Protein AF-A0A929K621-F1 (afdb_monomer_lite)

Foldseek 3Di:
DDFDAAPPPRDGCVRAPDWDDDPVHIHGPVRVVVVVVVVVVVVVVPPDDDDDDPPDD

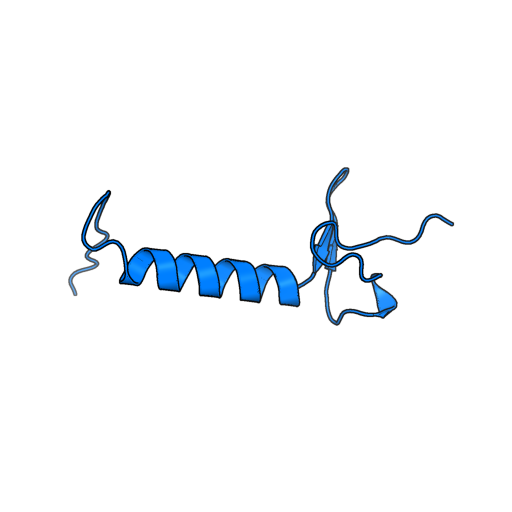Structure (mmCIF, N/CA/C/O backbone):
data_AF-A0A929K621-F1
#
_entry.id   AF-A0A929K621-F1
#
loop_
_atom_site.group_PDB
_atom_site.id
_atom_site.type_symbol
_atom_site.label_atom_id
_atom_site.label_alt_id
_atom_site.label_comp_id
_atom_site.label_asym_id
_atom_site.label_entity_id
_atom_site.label_seq_id
_atom_site.pdbx_PDB_ins_code
_atom_site.Cartn_x
_atom_site.Cartn_y
_atom_site.Cartn_z
_atom_site.occupancy
_atom_site.B_iso_or_equiv
_atom_site.auth_seq_id
_atom_site.auth_comp_id
_atom_site.auth_asym_id
_atom_site.auth_atom_id
_atom_site.pdbx_PDB_model_num
ATOM 1 N N . MET A 1 1 ? 13.745 -5.235 -18.188 1.00 65.12 1 MET A N 1
ATOM 2 C CA . MET A 1 1 ? 13.023 -4.218 -17.408 1.00 65.12 1 MET A CA 1
ATOM 3 C C . MET A 1 1 ? 12.688 -4.907 -16.108 1.00 65.12 1 MET A C 1
ATOM 5 O O . MET A 1 1 ? 12.214 -6.030 -16.173 1.00 65.12 1 MET A O 1
ATOM 9 N N . GLU A 1 2 ? 13.122 -4.364 -14.979 1.00 75.75 2 GLU A N 1
ATOM 10 C CA . GLU A 1 2 ? 12.793 -4.955 -13.683 1.00 75.75 2 GLU A CA 1
ATOM 11 C C . GLU A 1 2 ? 11.357 -4.545 -13.355 1.00 75.75 2 GLU A C 1
ATOM 13 O O . GLU A 1 2 ? 11.039 -3.357 -13.411 1.00 75.75 2 GLU A O 1
ATOM 18 N N . ASP A 1 3 ? 10.474 -5.521 -13.138 1.00 84.69 3 ASP A N 1
ATOM 19 C CA . ASP A 1 3 ? 9.062 -5.242 -12.882 1.00 84.69 3 ASP A CA 1
ATOM 20 C C . ASP A 1 3 ? 8.924 -4.586 -11.504 1.00 84.69 3 ASP A C 1
ATOM 22 O O . ASP A 1 3 ? 9.377 -5.140 -10.498 1.00 84.69 3 ASP A O 1
ATOM 26 N N . VAL A 1 4 ? 8.288 -3.412 -11.446 1.00 91.56 4 VAL A N 1
ATOM 27 C CA . VAL A 1 4 ? 7.988 -2.736 -10.178 1.00 91.56 4 VAL A CA 1
ATOM 28 C C . VAL A 1 4 ? 6.936 -3.561 -9.444 1.00 91.56 4 VAL A C 1
ATOM 30 O O . VAL A 1 4 ? 5.807 -3.711 -9.917 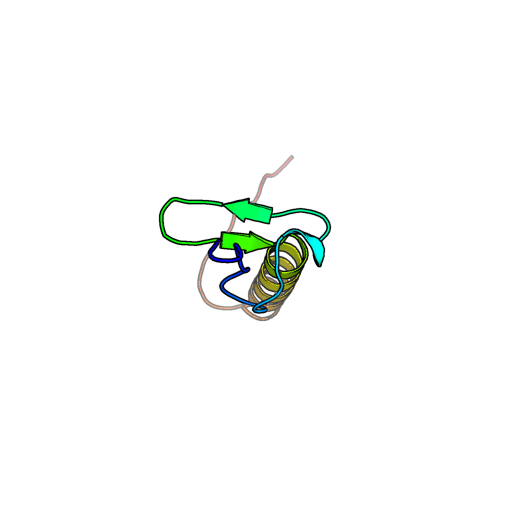1.00 91.56 4 VAL A O 1
ATOM 33 N N . LYS A 1 5 ? 7.326 -4.119 -8.296 1.00 95.69 5 LYS A N 1
ATOM 34 C CA . LYS A 1 5 ? 6.487 -4.989 -7.467 1.00 95.69 5 LYS A CA 1
ATOM 35 C C . LYS A 1 5 ? 6.230 -4.362 -6.112 1.00 95.69 5 LYS A C 1
ATOM 37 O O . LYS A 1 5 ? 7.138 -3.786 -5.510 1.00 95.69 5 LYS A O 1
ATOM 42 N N . CYS A 1 6 ? 5.014 -4.552 -5.613 1.00 97.12 6 CYS A N 1
ATOM 43 C CA . CYS A 1 6 ? 4.673 -4.265 -4.230 1.00 97.12 6 CYS A CA 1
ATOM 44 C C . CYS A 1 6 ? 5.546 -5.120 -3.305 1.00 97.12 6 CYS A C 1
ATOM 46 O O . CYS A 1 6 ? 5.548 -6.349 -3.404 1.00 97.12 6 CYS A O 1
ATOM 48 N N . ASN A 1 7 ? 6.247 -4.486 -2.369 1.00 96.75 7 ASN A N 1
ATOM 49 C CA . ASN A 1 7 ? 7.118 -5.187 -1.424 1.00 96.75 7 ASN A CA 1
ATOM 50 C C . ASN A 1 7 ? 6.352 -6.087 -0.439 1.00 96.75 7 ASN A C 1
ATOM 52 O O . ASN A 1 7 ? 6.967 -6.928 0.209 1.00 96.75 7 ASN A O 1
ATOM 56 N N . PHE A 1 8 ? 5.033 -5.917 -0.322 1.00 96.38 8 PHE A N 1
ATOM 57 C CA . PHE A 1 8 ? 4.196 -6.627 0.645 1.00 96.38 8 PHE A CA 1
ATOM 58 C C . PHE A 1 8 ? 3.499 -7.848 0.036 1.00 96.38 8 PHE A C 1
ATOM 60 O O . PHE A 1 8 ? 3.582 -8.937 0.596 1.00 96.38 8 PHE A O 1
ATOM 67 N N . CYS A 1 9 ? 2.832 -7.694 -1.113 1.00 97.12 9 CYS A N 1
ATOM 68 C CA . CYS A 1 9 ? 2.104 -8.790 -1.767 1.00 97.12 9 CYS A CA 1
ATOM 69 C C . CYS A 1 9 ? 2.839 -9.405 -2.967 1.00 97.12 9 C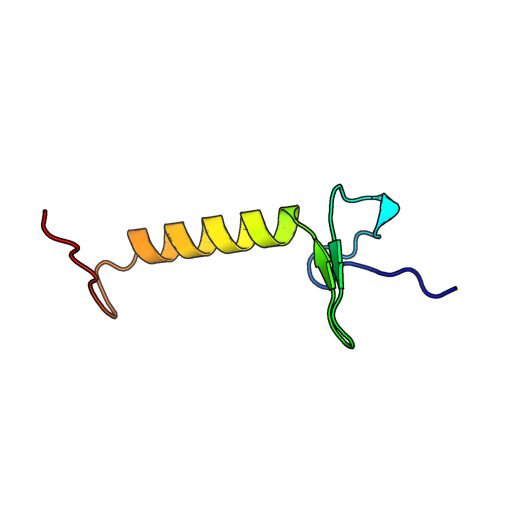YS A C 1
ATOM 71 O O . CYS A 1 9 ? 2.438 -10.464 -3.441 1.00 97.12 9 CYS A O 1
ATOM 73 N N . GLY A 1 10 ? 3.894 -8.759 -3.475 1.00 96.06 10 GLY A N 1
ATOM 74 C CA . GLY A 1 10 ? 4.672 -9.234 -4.622 1.00 96.06 10 GLY A CA 1
ATOM 75 C C . GLY A 1 10 ? 4.025 -9.019 -5.994 1.00 96.06 10 GLY A C 1
ATOM 76 O O . GLY A 1 10 ? 4.663 -9.337 -6.998 1.00 96.06 10 GLY A O 1
ATOM 77 N N . LEU A 1 11 ? 2.805 -8.470 -6.048 1.00 96.62 11 LEU A N 1
ATOM 78 C CA . LEU A 1 11 ? 2.114 -8.140 -7.296 1.00 96.62 11 LEU A CA 1
ATOM 79 C C . LEU A 1 11 ? 2.796 -6.977 -8.018 1.00 96.62 11 LEU A C 1
ATOM 81 O O . LEU A 1 11 ? 3.315 -6.048 -7.386 1.00 96.62 11 LEU A O 1
ATOM 85 N N . THR A 1 12 ? 2.781 -7.039 -9.343 1.00 95.75 12 THR A N 1
ATOM 86 C CA . THR A 1 12 ? 3.288 -5.986 -10.227 1.00 95.75 12 THR A CA 1
ATOM 87 C C . THR A 1 12 ? 2.328 -4.797 -10.303 1.00 95.75 12 THR A C 1
ATOM 89 O O . THR A 1 12 ? 1.169 -4.890 -9.897 1.00 95.75 12 THR A O 1
ATOM 92 N N . ILE A 1 13 ? 2.806 -3.665 -10.827 1.00 93.06 13 ILE A N 1
ATOM 93 C CA . ILE A 1 13 ? 1.982 -2.463 -11.037 1.00 93.06 13 ILE A CA 1
ATOM 94 C C . ILE A 1 13 ? 0.776 -2.696 -11.960 1.00 93.06 13 ILE A C 1
ATOM 96 O O . ILE A 1 13 ? -0.242 -2.045 -11.772 1.00 93.06 13 ILE A O 1
ATOM 100 N N . ASP A 1 14 ? 0.860 -3.648 -12.894 1.00 94.44 14 ASP A N 1
ATOM 101 C CA . ASP A 1 14 ? -0.236 -3.988 -13.814 1.00 94.44 14 ASP A CA 1
ATOM 102 C C . ASP A 1 14 ? -1.298 -4.902 -13.172 1.00 94.44 14 ASP A C 1
ATOM 104 O O . ASP A 1 14 ? -2.415 -5.021 -13.673 1.00 94.44 14 ASP A O 1
ATOM 108 N N . GLU A 1 15 ? -0.954 -5.572 -12.069 1.00 96.19 15 GLU A N 1
ATOM 109 C CA . GLU A 1 15 ? -1.836 -6.492 -11.338 1.00 96.19 15 GLU A CA 1
ATOM 110 C C . GLU A 1 15 ? -2.615 -5.803 -10.206 1.00 96.19 15 GLU A C 1
ATOM 112 O O . GLU A 1 15 ? -3.455 -6.435 -9.561 1.00 96.19 15 GLU A O 1
ATOM 117 N N . VAL A 1 16 ? -2.341 -4.524 -9.940 1.00 95.69 16 VAL A N 1
ATOM 118 C CA . VAL A 1 16 ? -2.994 -3.733 -8.889 1.00 95.69 16 VAL A CA 1
ATOM 119 C C . VAL A 1 16 ? -3.594 -2.462 -9.474 1.00 95.69 16 VAL A C 1
ATOM 121 O O . VAL A 1 16 ? -3.142 -1.958 -10.493 1.00 95.69 16 VAL A O 1
ATOM 124 N N . ASP A 1 17 ? -4.609 -1.921 -8.807 1.00 94.06 17 ASP A N 1
ATOM 125 C CA . ASP A 1 17 ? -5.295 -0.714 -9.274 1.00 94.06 17 ASP A CA 1
ATOM 126 C C . ASP A 1 17 ? -4.411 0.537 -9.120 1.00 94.06 17 ASP A C 1
ATOM 128 O O . ASP A 1 17 ? -4.308 1.355 -10.031 1.00 94.06 17 ASP A O 1
ATOM 132 N N . HIS A 1 18 ? -3.713 0.664 -7.983 1.00 94.69 18 HIS A N 1
ATOM 133 C CA . HIS A 1 18 ? -2.807 1.781 -7.714 1.00 94.69 18 HIS A CA 1
ATOM 134 C C . HIS A 1 18 ? -1.555 1.335 -6.950 1.00 94.69 18 HIS A C 1
ATOM 136 O O . HIS A 1 18 ? -1.604 0.465 -6.074 1.00 94.69 18 HIS A O 1
ATOM 142 N N . MET A 1 19 ? -0.426 1.993 -7.233 1.00 95.75 19 MET A N 1
ATOM 143 C CA . MET A 1 19 ? 0.843 1.765 -6.544 1.00 95.75 19 MET A CA 1
ATOM 144 C C . MET A 1 19 ? 1.537 3.077 -6.178 1.00 95.75 19 MET A C 1
ATOM 146 O O . MET A 1 19 ? 1.712 3.960 -7.016 1.00 95.75 19 MET A O 1
ATOM 150 N N . VAL A 1 20 ? 1.969 3.177 -4.922 1.00 95.00 20 VAL A N 1
ATOM 151 C CA . VAL A 1 20 ? 2.857 4.236 -4.438 1.00 95.00 20 VAL A CA 1
ATOM 152 C C . VAL A 1 20 ? 4.289 3.723 -4.542 1.00 95.00 20 VAL A C 1
ATOM 154 O O . VAL A 1 20 ? 4.633 2.730 -3.900 1.00 95.00 20 VAL A O 1
ATOM 157 N N . ALA A 1 21 ? 5.116 4.392 -5.345 1.00 90.81 21 ALA A N 1
ATOM 158 C CA . ALA A 1 21 ? 6.515 4.034 -5.551 1.00 90.81 21 ALA A CA 1
ATOM 159 C C . ALA A 1 21 ? 7.454 5.086 -4.939 1.00 90.81 21 ALA A C 1
ATOM 161 O O . ALA A 1 21 ? 7.472 6.241 -5.368 1.00 90.81 21 ALA A O 1
ATOM 162 N N . GLY A 1 22 ? 8.225 4.683 -3.931 1.00 88.00 22 GLY A N 1
ATOM 163 C CA . GLY A 1 22 ? 9.388 5.410 -3.428 1.00 88.00 22 GLY A CA 1
ATOM 164 C C . GLY A 1 22 ? 10.693 4.895 -4.056 1.00 88.00 22 GLY A C 1
ATOM 165 O O . GLY A 1 22 ? 10.658 3.949 -4.837 1.00 88.00 22 GLY A O 1
ATOM 166 N N . PRO A 1 23 ? 11.853 5.486 -3.715 1.00 88.31 23 PRO A N 1
ATOM 167 C CA . PRO A 1 23 ? 13.146 5.081 -4.276 1.00 88.31 23 PRO A CA 1
ATOM 168 C C . PRO A 1 23 ? 13.523 3.611 -4.026 1.00 88.31 23 PRO A C 1
ATOM 170 O O . PRO A 1 23 ? 14.087 2.982 -4.911 1.00 88.31 23 PRO A O 1
ATOM 173 N N . ASP A 1 24 ? 13.185 3.074 -2.846 1.00 89.25 24 ASP A N 1
ATOM 174 C CA . ASP A 1 24 ? 13.587 1.724 -2.408 1.00 89.25 24 ASP A CA 1
ATOM 175 C C . ASP A 1 24 ? 12.399 0.825 -2.014 1.00 89.25 24 ASP A C 1
ATOM 177 O O . ASP A 1 24 ? 12.581 -0.333 -1.634 1.00 89.25 24 ASP A O 1
ATOM 181 N N . VAL A 1 25 ? 11.174 1.357 -2.043 1.00 94.69 25 VAL A N 1
ATOM 182 C CA . VAL A 1 25 ? 9.984 0.653 -1.555 1.00 94.69 25 VAL A CA 1
ATOM 183 C C . VAL A 1 25 ? 8.749 1.038 -2.352 1.00 94.69 25 VAL A C 1
ATOM 185 O O . VAL A 1 25 ? 8.517 2.208 -2.652 1.00 94.69 25 VAL A O 1
ATOM 188 N N . HIS A 1 26 ? 7.925 0.045 -2.649 1.00 96.00 26 HIS A N 1
ATOM 189 C CA . HIS A 1 26 ? 6.663 0.177 -3.348 1.00 96.00 26 HIS A CA 1
ATOM 190 C C . HIS A 1 26 ? 5.560 -0.529 -2.560 1.00 96.00 26 HIS A C 1
ATOM 192 O O . HIS A 1 26 ? 5.733 -1.647 -2.060 1.00 96.00 26 HIS A O 1
ATOM 198 N N . ILE A 1 27 ? 4.400 0.109 -2.474 1.00 97.62 27 ILE A N 1
ATOM 199 C CA . ILE A 1 27 ? 3.221 -0.434 -1.799 1.00 97.62 27 ILE A CA 1
ATOM 200 C C . ILE A 1 27 ? 1.978 -0.183 -2.654 1.00 97.62 27 ILE A C 1
ATOM 202 O O . ILE A 1 27 ? 1.793 0.913 -3.182 1.00 97.62 27 ILE A O 1
ATOM 206 N N . CYS A 1 28 ? 1.137 -1.205 -2.829 1.00 97.94 28 CYS A N 1
ATOM 207 C CA . CYS A 1 28 ? -0.132 -1.072 -3.546 1.00 97.94 28 CYS A CA 1
ATOM 208 C C . CYS A 1 28 ? -1.276 -0.646 -2.619 1.00 97.94 28 CYS A C 1
ATOM 210 O O . CYS A 1 28 ? -1.205 -0.843 -1.403 1.00 97.94 28 CYS A O 1
ATOM 212 N N . ASN A 1 29 ? -2.351 -0.111 -3.200 1.00 96.81 29 ASN A N 1
ATOM 213 C CA . ASN A 1 29 ? -3.543 0.320 -2.463 1.00 96.81 29 ASN A CA 1
ATOM 214 C C . ASN A 1 29 ? -4.135 -0.788 -1.578 1.00 96.81 29 ASN A C 1
ATOM 216 O O . ASN A 1 29 ? -4.388 -0.544 -0.404 1.00 96.81 29 ASN A O 1
ATOM 220 N N . GLY A 1 30 ? -4.246 -2.020 -2.085 1.00 97.44 30 GLY A N 1
ATOM 221 C CA . GLY A 1 30 ? -4.794 -3.133 -1.303 1.00 97.44 30 GLY A CA 1
ATOM 222 C C . GLY A 1 30 ? -3.961 -3.471 -0.060 1.00 97.44 30 GLY A C 1
ATOM 223 O O . GLY A 1 30 ? -4.509 -3.808 0.986 1.00 97.44 30 GLY A O 1
ATOM 224 N N . CYS A 1 31 ? -2.631 -3.329 -0.124 1.00 97.75 31 CYS A N 1
ATOM 225 C CA . CYS A 1 31 ? -1.787 -3.506 1.060 1.00 97.75 31 CYS A CA 1
ATOM 226 C C . CYS A 1 31 ? -1.924 -2.346 2.053 1.00 97.75 31 CYS A C 1
ATOM 228 O O . CYS A 1 31 ? -1.828 -2.588 3.254 1.00 97.75 31 CYS A O 1
ATOM 230 N N . ILE A 1 32 ? -2.155 -1.114 1.584 1.00 96.50 32 ILE A N 1
ATOM 231 C CA . ILE A 1 32 ? -2.425 0.041 2.457 1.00 96.50 32 ILE A CA 1
ATOM 232 C C . ILE A 1 32 ? -3.737 -0.170 3.215 1.00 96.50 32 ILE A C 1
ATOM 234 O O . ILE A 1 32 ? -3.762 -0.005 4.434 1.00 96.50 32 ILE A O 1
ATOM 238 N N . GLU A 1 33 ? -4.798 -0.564 2.512 1.00 96.88 33 GLU A N 1
ATOM 239 C CA . GLU A 1 33 ? -6.112 -0.855 3.097 1.00 96.88 33 GLU A CA 1
ATOM 240 C C . GLU A 1 33 ? -6.001 -1.958 4.151 1.00 96.88 33 GLU A C 1
ATOM 242 O O . GLU A 1 33 ? -6.345 -1.729 5.308 1.00 96.88 33 GLU A O 1
ATOM 247 N N . LEU A 1 34 ? -5.379 -3.090 3.804 1.00 96.44 34 LEU A N 1
ATOM 248 C CA . LEU A 1 34 ? -5.175 -4.195 4.741 1.00 96.44 34 LEU A CA 1
ATOM 249 C C . LEU A 1 34 ? -4.363 -3.775 5.978 1.00 96.44 34 LEU A C 1
ATOM 251 O O . LEU A 1 34 ? -4.715 -4.127 7.101 1.00 96.44 34 LEU A O 1
ATOM 255 N N . CYS A 1 35 ? -3.281 -3.008 5.801 1.00 95.75 35 CYS A N 1
ATOM 256 C CA . CYS A 1 35 ? -2.504 -2.502 6.937 1.00 95.75 35 CYS A CA 1
ATOM 257 C C . CYS A 1 35 ? -3.329 -1.555 7.815 1.00 95.75 35 CYS A C 1
ATOM 259 O O . CYS A 1 35 ? -3.157 -1.551 9.034 1.00 95.75 35 CYS A O 1
ATOM 261 N N . THR A 1 36 ? -4.209 -0.759 7.207 1.00 94.69 36 THR A N 1
ATOM 262 C CA . THR A 1 36 ? -5.082 0.182 7.917 1.00 94.69 36 THR A CA 1
ATOM 263 C C . THR A 1 36 ? -6.143 -0.561 8.718 1.00 94.69 36 THR A C 1
ATOM 265 O O . THR A 1 36 ? -6.305 -0.268 9.898 1.00 94.69 36 TH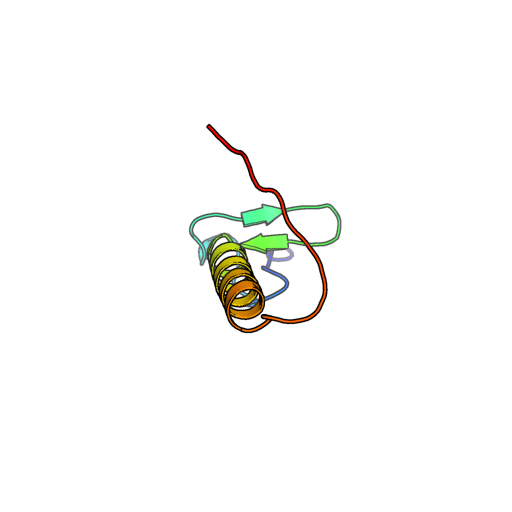R A O 1
ATOM 268 N N . GLU A 1 37 ? -6.793 -1.567 8.133 1.00 95.12 37 GLU A N 1
ATOM 269 C CA . GLU A 1 37 ? -7.767 -2.420 8.825 1.00 95.12 37 GLU A CA 1
ATOM 270 C C . GLU A 1 37 ? -7.137 -3.110 10.036 1.00 95.12 37 GLU A C 1
ATOM 272 O O . GLU A 1 37 ? -7.632 -2.976 11.154 1.00 95.12 37 GLU A O 1
ATOM 277 N N . ILE A 1 38 ? -5.983 -3.753 9.839 1.00 93.56 38 ILE A N 1
ATOM 278 C CA . ILE A 1 38 ? -5.223 -4.392 10.918 1.00 93.56 38 ILE A CA 1
ATOM 279 C C . ILE A 1 38 ? -4.883 -3.371 12.016 1.00 93.56 38 ILE A C 1
ATOM 281 O O . ILE A 1 38 ? -5.030 -3.651 13.206 1.00 93.56 38 ILE A O 1
ATOM 285 N N . TRP A 1 39 ? -4.445 -2.166 11.643 1.00 88.69 39 TRP A N 1
ATOM 286 C CA . TRP A 1 39 ? -4.122 -1.099 12.592 1.00 88.69 39 TRP A CA 1
ATOM 287 C C . TRP A 1 39 ? -5.346 -0.609 13.378 1.00 88.69 39 TRP A C 1
ATOM 289 O O . TRP A 1 39 ? -5.253 -0.361 14.582 1.00 88.69 39 TRP A O 1
ATOM 299 N N . GLU A 1 40 ? -6.499 -0.483 12.728 1.00 89.50 40 GLU A N 1
ATOM 300 C CA . GLU A 1 40 ? -7.757 -0.115 13.374 1.00 89.50 40 GLU A CA 1
ATOM 301 C C . GLU A 1 40 ? -8.279 -1.207 14.309 1.00 89.50 40 GLU A C 1
ATOM 303 O O . GLU A 1 40 ? -8.770 -0.895 15.396 1.00 89.50 40 GLU A O 1
ATOM 308 N N . GLU A 1 41 ? -8.160 -2.477 13.927 1.00 88.50 41 GLU A N 1
ATOM 309 C CA . GLU A 1 41 ? -8.469 -3.611 14.801 1.00 88.50 41 GLU A CA 1
ATOM 310 C C . GLU A 1 41 ? -7.553 -3.614 16.026 1.00 88.50 41 GLU A C 1
ATOM 312 O O . GLU A 1 41 ? -8.041 -3.670 17.157 1.00 88.50 41 GLU A O 1
ATOM 317 N N . PHE A 1 42 ? -6.245 -3.403 15.837 1.00 85.44 42 PHE A N 1
ATOM 318 C CA . PHE A 1 42 ? -5.307 -3.247 16.950 1.00 85.44 42 PHE A CA 1
ATOM 319 C C . PHE A 1 42 ? -5.665 -2.075 17.870 1.00 85.44 42 PHE A C 1
ATOM 321 O O . PHE A 1 42 ? -5.533 -2.203 19.089 1.00 85.44 42 PHE A O 1
ATOM 328 N N . LYS A 1 43 ? -6.128 -0.943 17.324 1.00 81.44 43 LYS A N 1
ATOM 329 C CA . LYS A 1 43 ? -6.622 0.192 18.123 1.00 81.44 43 LYS A CA 1
ATOM 330 C C . LYS A 1 43 ? -7.857 -0.178 18.949 1.00 81.44 43 LYS A C 1
ATOM 332 O O . LYS A 1 43 ? -7.965 0.263 20.089 1.00 81.44 43 LYS A O 1
ATOM 337 N N . LYS A 1 44 ? -8.772 -0.983 18.399 1.00 77.00 44 LYS A N 1
ATOM 338 C CA . LYS A 1 44 ? -10.007 -1.424 19.076 1.00 77.00 44 LYS A CA 1
ATOM 339 C C . LYS A 1 44 ? -9.738 -2.469 20.162 1.00 77.00 44 LYS A C 1
ATOM 341 O O . LYS A 1 44 ? -10.368 -2.424 21.214 1.00 77.00 44 LYS A O 1
ATOM 346 N N . GLU A 1 45 ? -8.801 -3.387 19.932 1.00 68.69 45 GLU A N 1
ATOM 347 C CA . GLU A 1 45 ? -8.444 -4.440 20.893 1.00 68.69 45 GLU A CA 1
ATOM 348 C C . GLU A 1 45 ? -7.503 -3.947 22.003 1.00 68.69 45 GLU A C 1
ATOM 350 O O . GLU A 1 45 ? -7.503 -4.488 23.112 1.00 68.69 45 GLU A O 1
ATOM 355 N N . LYS A 1 46 ? -6.734 -2.877 21.760 1.00 51.97 46 LYS A N 1
ATOM 356 C CA . LYS A 1 46 ? -5.927 -2.215 22.791 1.00 51.97 46 LYS A CA 1
ATOM 357 C C . LYS A 1 46 ? -6.728 -1.175 23.567 1.00 51.97 46 LYS A C 1
ATOM 359 O O . LYS A 1 46 ? -6.422 0.014 23.550 1.00 51.97 46 LYS A O 1
ATOM 364 N N . SER A 1 47 ? -7.604 -1.660 24.445 1.00 53.94 47 SER A N 1
ATOM 365 C CA . SER A 1 47 ? -7.948 -0.969 25.700 1.00 53.94 47 SER A CA 1
ATOM 366 C C . SER A 1 47 ? -6.753 -0.933 26.682 1.00 53.94 47 SER A C 1
ATOM 368 O O . SER A 1 47 ? -6.891 -1.198 27.878 1.00 53.94 47 SER A O 1
ATOM 370 N N . GLY A 1 48 ? -5.545 -0.678 26.179 1.00 50.06 48 GLY A N 1
ATOM 371 C CA . GLY A 1 48 ? -4.305 -0.693 26.938 1.00 50.06 48 GLY A CA 1
ATOM 372 C C . GLY A 1 48 ? -3.104 -0.419 26.037 1.00 50.06 48 GLY A C 1
ATOM 373 O O . GLY A 1 48 ? -2.730 -1.273 25.238 1.00 50.06 48 GLY A O 1
ATOM 374 N N . VAL A 1 49 ? 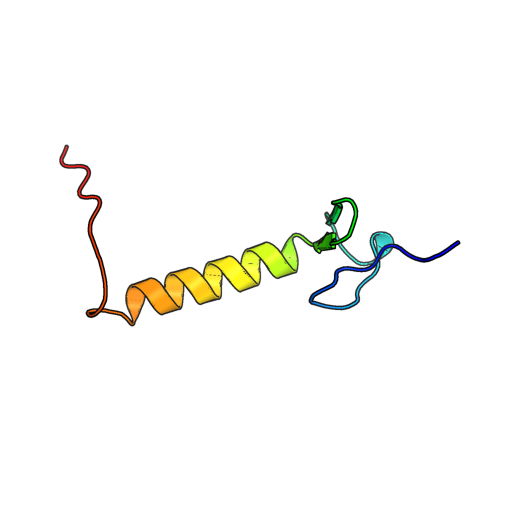-2.472 0.738 26.269 1.00 49.75 49 VAL A N 1
ATOM 375 C CA . VAL A 1 49 ? -1.225 1.280 25.681 1.00 49.75 49 VAL A CA 1
ATOM 376 C C . VAL A 1 49 ? -1.442 2.394 24.618 1.00 49.75 49 VAL A C 1
ATOM 378 O O . VAL A 1 49 ? -1.265 2.159 23.428 1.00 49.75 49 VAL A O 1
ATOM 381 N N . TYR A 1 50 ? -1.746 3.596 25.164 1.00 49.22 50 TYR A N 1
ATOM 382 C CA . TYR A 1 50 ? -1.652 5.019 24.712 1.00 49.22 50 TYR A CA 1
ATOM 383 C C . TYR A 1 50 ? -2.399 5.500 23.447 1.00 49.22 50 TYR A C 1
ATOM 385 O O . TYR A 1 50 ? -2.271 4.872 22.408 1.00 49.22 50 TYR A O 1
ATOM 393 N N . LEU A 1 51 ? -3.027 6.685 23.358 1.00 54.59 51 LEU A N 1
ATOM 394 C CA . LEU A 1 51 ? -3.749 7.642 24.228 1.00 54.59 51 LEU A CA 1
ATOM 395 C C . LEU A 1 51 ? -4.557 8.550 23.255 1.00 54.59 51 LEU A C 1
ATOM 397 O O . LEU A 1 51 ? -4.225 8.630 22.074 1.00 54.59 51 LEU A O 1
ATOM 401 N N . GLU A 1 52 ? -5.602 9.174 23.790 1.00 53.38 52 GLU A N 1
ATOM 402 C CA . GLU A 1 52 ? -6.622 10.076 23.221 1.00 53.38 52 GLU A CA 1
ATOM 403 C C . GLU A 1 52 ? -6.208 11.066 22.113 1.00 53.38 52 GLU A C 1
ATOM 405 O O . GLU A 1 52 ? -5.192 11.744 22.221 1.00 53.38 52 GLU A O 1
ATOM 410 N N . GLU A 1 53 ? -7.119 11.278 21.157 1.00 54.62 53 GLU A N 1
ATOM 411 C CA . GLU A 1 53 ? -7.571 12.640 20.844 1.00 54.62 53 GLU A CA 1
ATOM 412 C C . GLU A 1 53 ? -9.101 12.650 20.957 1.00 54.62 53 GLU A C 1
ATOM 414 O O . GLU A 1 53 ? -9.828 12.201 20.069 1.00 54.62 53 GLU A O 1
ATOM 419 N N . GLU A 1 54 ? -9.583 13.087 22.120 1.00 60.12 54 GLU A N 1
ATOM 420 C CA . GLU A 1 54 ? -10.918 13.657 22.240 1.00 60.12 54 GLU A CA 1
ATOM 421 C C . GLU A 1 54 ? -10.904 14.979 21.462 1.00 60.12 54 GLU A C 1
ATOM 423 O O . GLU A 1 54 ? -10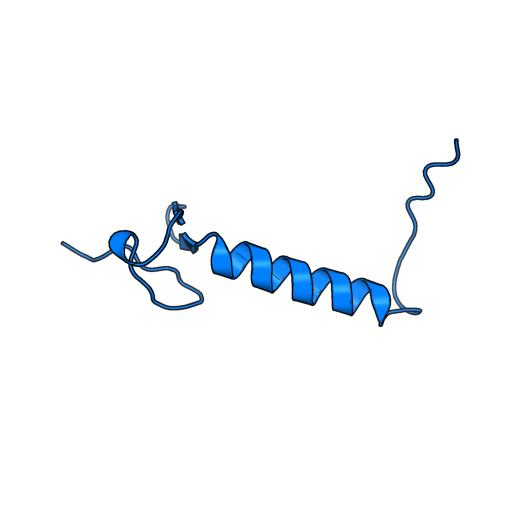.309 15.956 21.909 1.00 60.12 54 GLU A O 1
ATOM 428 N N . GLU A 1 55 ? -11.547 15.033 20.297 1.00 55.31 55 GLU A N 1
ATOM 429 C CA . GLU A 1 55 ? -12.107 16.305 19.842 1.00 55.31 55 GLU A CA 1
ATOM 430 C C . GLU A 1 55 ? -13.534 16.389 20.389 1.00 55.31 55 GLU A C 1
ATOM 432 O O . GLU A 1 55 ? -14.490 15.868 19.809 1.00 55.31 55 GLU A O 1
ATOM 437 N N . GLU A 1 56 ? -13.644 16.998 21.573 1.00 47.94 56 GLU A N 1
ATOM 438 C CA . GLU A 1 56 ? -14.899 17.533 22.096 1.00 47.94 56 GLU A CA 1
ATOM 439 C C . GLU A 1 56 ? -15.454 18.575 21.112 1.00 47.94 56 GLU A C 1
ATOM 441 O O . GLU A 1 56 ? -14.757 19.509 20.706 1.00 47.94 56 GLU A O 1
ATOM 446 N N . GLY A 1 57 ? -16.728 18.419 20.753 1.00 40.91 57 GLY A N 1
ATOM 447 C CA . GLY A 1 57 ? -17.566 19.485 20.205 1.00 40.91 57 GLY A CA 1
ATOM 448 C C . GLY A 1 57 ? -18.540 19.991 21.255 1.00 40.91 57 GLY A C 1
ATOM 449 O O . GLY A 1 57 ? -18.986 19.162 22.081 1.00 40.91 57 GLY A O 1
#

pLDDT: mean 83.37, std 17.73, range [40.91, 97.94]

Radius of gyration: 16.12 Å; chains: 1; bounding box: 31×29×44 Å

Sequence (57 aa):
MEDVKCNFCGLTIDEVDHMVAGPDVHICNGCIELCTEIWEEFKKEKSGVYLEEEEEG

Secondary structure (DSSP, 8-state):
----B-TTT--BGGGSS-EEE-SS-EEEHHHHHHHHHHHHHHHHH-SSS--------